Protein AF-Q1LE91-F1 (afdb_monomer)

Organism: Cupriavidus metallidurans (strain ATCC 43123 / DSM 2839 / NBRC 102507 / CH34) (NCBI:txid266264)

Secondary structure (DSSP, 8-state):
-------------------PPBPP-GGG-EEEEEE-TTS-EEEEEEEEEEETTEEEEEEE-TTS--EESS-STT---EEPPHHHHHHHS-HHHHHHEEEEEEE-SSEEEEEEEETT-TT--EEEEEE-TTSS-EEEEEEE--

Nearest PDB structures (foldseek):
  6i8x-assembly2_B  TM=4.122E-01  e=1.166E-01  Ascaris suum
  2gia-assembly1_G  TM=3.841E-01  e=6.929E-01  Trypanosoma brucei brucei TREU927
  5ulm-assembly2_B  TM=2.950E-01  e=2.083E+00  Homo sapiens
  8x2h-assembly1_A  TM=2.827E-01  e=5.349E+00  Paraclostridium sordellii ATCC 9714

Mean predi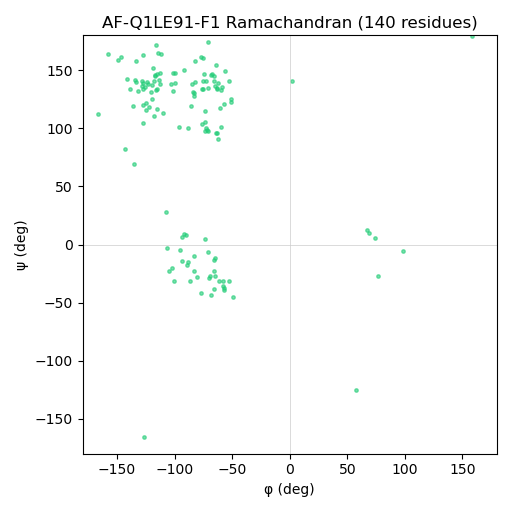cted aligned error: 8.59 Å

Foldseek 3Di:
DDDDDDDDPDDPPPPDPQPFADADDQVPFAKKFWADPVRHTQQWIKGWHDDVPFIWIWIDHVPGDIDTQQPDVQSTKDWDGPVRVCLQDPPVQVVQWRWHWIDTQFKIKIWIAGPVGNVDIAIWMWGPPPVGTDITGMDGDD

Solvent-accessible surface area (backbone atoms only — not comparable to full-atom values): 8399 Å² total; per-residue (Å²): 133,88,88,88,83,82,84,78,82,79,80,80,78,78,80,72,78,80,75,70,49,51,73,75,52,80,88,69,38,34,37,34,34,37,30,46,97,89,64,47,79,63,57,36,36,39,36,40,43,73,59,87,97,37,59,46,41,34,36,24,50,68,98,51,70,79,39,70,61,48,78,52,96,73,33,53,45,40,76,50,50,58,71,54,50,57,75,74,42,59,68,79,55,56,77,48,26,50,56,18,38,35,29,38,75,53,37,34,46,30,44,38,25,39,69,92,39,79,86,47,73,48,51,40,36,32,41,41,78,72,84,51,73,41,81,38,49,46,47,77,78,96

Sequence (142 aa):
MDRIRLLLLLTFTALHPLAWAAELSESDAGTYEWLKEDRTPMGVLYRFSRSGNKWVAFGKLPGKDWKAVSCDPGCEYRNSTAKEIQTYFPPSFREHNELACIQNMAQVFCRFTPVNEPRSRGYIFIVLVTGKPLPVRTRRLN

Structure (mmCIF, N/CA/C/O backbone):
data_AF-Q1LE91-F1
#
_entry.id   AF-Q1LE91-F1
#
loop_
_atom_site.group_PDB
_atom_site.id
_atom_site.type_symbol
_atom_site.label_atom_id
_atom_site.label_alt_id
_atom_site.label_comp_id
_atom_site.label_asym_id
_atom_site.label_entity_id
_atom_site.label_seq_id
_atom_site.pdbx_PDB_ins_code
_atom_site.Cartn_x
_atom_site.Cartn_y
_atom_site.Cartn_z
_atom_site.occupancy
_atom_site.B_iso_or_equiv
_atom_site.auth_seq_id
_atom_site.auth_comp_id
_atom_site.auth_asym_id
_atom_site.auth_atom_id
_atom_site.pdbx_PDB_model_num
ATOM 1 N N . MET A 1 1 ? 23.883 22.700 -63.408 1.00 40.88 1 MET A N 1
ATOM 2 C CA . MET A 1 1 ? 24.352 23.701 -62.430 1.00 40.88 1 MET A CA 1
ATOM 3 C C . MET A 1 1 ? 23.167 24.134 -61.593 1.00 40.88 1 MET A C 1
ATOM 5 O O . MET A 1 1 ? 22.230 24.699 -62.136 1.00 40.88 1 MET A O 1
ATOM 9 N N . ASP A 1 2 ? 23.226 23.723 -60.329 1.00 45.50 2 ASP A N 1
ATOM 10 C CA . ASP A 1 2 ? 22.559 24.173 -59.093 1.00 45.50 2 ASP A CA 1
ATOM 11 C C . ASP A 1 2 ? 21.545 25.333 -59.206 1.00 45.50 2 ASP A C 1
ATOM 13 O O . ASP A 1 2 ? 21.809 26.340 -59.851 1.00 45.50 2 ASP A O 1
ATOM 17 N N . ARG A 1 3 ? 20.408 25.334 -58.496 1.00 46.47 3 ARG A N 1
ATOM 18 C CA . ARG A 1 3 ? 20.349 25.490 -57.030 1.00 46.47 3 ARG A CA 1
ATOM 19 C C . ARG A 1 3 ? 18.955 25.127 -56.490 1.00 46.47 3 ARG A C 1
ATOM 21 O O . ARG A 1 3 ? 18.003 25.874 -56.685 1.00 46.47 3 ARG A O 1
ATOM 28 N N . ILE A 1 4 ? 18.856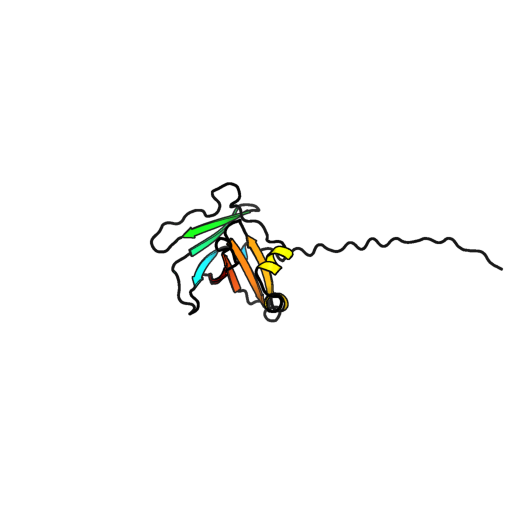 24.040 -55.727 1.00 54.69 4 ILE A N 1
ATOM 29 C CA . ILE A 1 4 ? 17.750 23.788 -54.791 1.00 54.69 4 ILE A CA 1
ATOM 30 C C . ILE A 1 4 ? 18.377 23.720 -53.402 1.00 54.69 4 ILE A C 1
ATOM 32 O O . ILE A 1 4 ? 19.115 22.785 -53.103 1.00 54.69 4 ILE A O 1
ATOM 36 N N . ARG A 1 5 ? 18.114 24.716 -52.554 1.00 50.44 5 ARG A N 1
ATOM 37 C CA . ARG A 1 5 ? 18.370 24.630 -51.108 1.00 50.44 5 ARG A CA 1
ATOM 38 C C . ARG A 1 5 ? 17.265 25.360 -50.356 1.00 50.44 5 ARG A C 1
ATOM 40 O O . ARG A 1 5 ? 17.423 26.509 -49.965 1.00 50.44 5 ARG A O 1
ATOM 47 N N . LEU A 1 6 ? 16.148 24.666 -50.167 1.00 49.75 6 LEU A N 1
ATOM 48 C CA . LEU A 1 6 ? 15.164 25.002 -49.146 1.00 49.75 6 LEU A CA 1
ATOM 49 C C . LEU A 1 6 ? 15.477 24.115 -47.931 1.00 49.75 6 LEU A C 1
ATOM 51 O O . LEU A 1 6 ? 15.195 22.919 -47.947 1.00 49.75 6 LEU A O 1
ATOM 55 N N . LEU A 1 7 ? 16.146 24.674 -46.917 1.00 52.03 7 LEU A N 1
ATOM 56 C CA . LEU A 1 7 ? 16.351 23.996 -45.635 1.00 52.03 7 LEU A CA 1
ATOM 57 C C . LEU A 1 7 ? 15.043 24.051 -44.833 1.00 52.03 7 LEU A C 1
ATOM 59 O O . LEU A 1 7 ? 14.709 25.081 -44.255 1.00 52.03 7 LEU A O 1
ATOM 63 N N . LEU A 1 8 ? 14.322 22.932 -44.780 1.00 52.16 8 LEU A N 1
ATOM 64 C CA . LEU A 1 8 ? 13.274 22.674 -43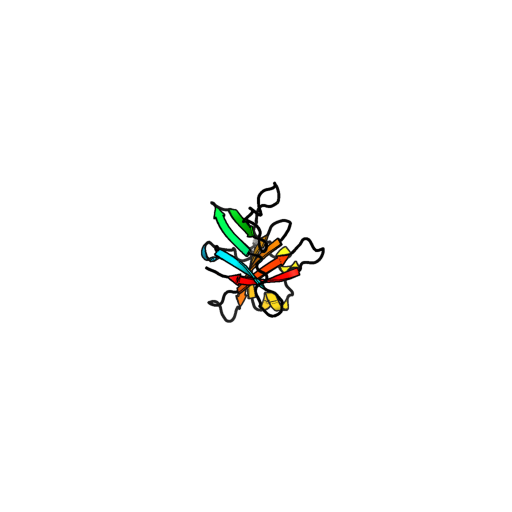.793 1.00 52.16 8 LEU A CA 1
ATOM 65 C C . LEU A 1 8 ? 13.928 22.033 -42.561 1.00 52.16 8 LEU A C 1
ATOM 67 O O . LEU A 1 8 ? 14.223 20.840 -42.556 1.00 52.16 8 LEU A O 1
ATOM 71 N N . LEU A 1 9 ? 14.176 22.831 -41.519 1.00 53.88 9 LEU A N 1
ATOM 72 C CA . LEU A 1 9 ? 14.477 22.308 -40.186 1.00 53.88 9 LEU A CA 1
ATOM 73 C C . LEU A 1 9 ? 13.180 21.748 -39.581 1.00 53.88 9 LEU A C 1
ATOM 75 O O . LEU A 1 9 ? 12.350 22.502 -39.078 1.00 53.88 9 LEU A O 1
ATOM 79 N N . LEU A 1 10 ? 13.005 20.424 -39.633 1.00 53.91 10 LEU A N 1
ATOM 80 C CA . LEU A 1 10 ? 12.006 19.724 -38.826 1.00 53.91 10 LEU A CA 1
ATOM 81 C C . LEU A 1 10 ? 12.485 19.668 -37.370 1.00 53.91 10 LEU A C 1
ATOM 83 O O . LEU A 1 10 ? 13.369 18.889 -37.016 1.00 53.91 10 LEU A O 1
ATOM 87 N N . THR A 1 11 ? 11.880 20.485 -36.515 1.00 55.12 11 THR A N 1
ATOM 88 C CA . THR A 1 11 ? 11.987 20.370 -35.061 1.00 55.12 11 THR A CA 1
ATOM 89 C C . THR A 1 11 ? 11.161 19.174 -34.584 1.00 55.12 11 THR A C 1
ATOM 91 O O . THR A 1 11 ? 9.949 19.260 -34.408 1.00 55.12 11 THR A O 1
ATOM 94 N N . PHE A 1 12 ? 11.818 18.033 -34.363 1.00 59.41 12 PHE A N 1
ATOM 95 C CA . PHE A 1 12 ? 11.226 16.905 -33.643 1.00 59.41 12 PHE A CA 1
ATOM 96 C C . PHE A 1 12 ? 11.093 17.268 -32.158 1.00 59.41 12 PHE A C 1
ATOM 98 O O . PHE A 1 12 ? 12.046 17.166 -31.385 1.00 59.41 12 PHE A O 1
ATOM 105 N N . THR A 1 13 ? 9.903 17.695 -31.741 1.00 53.56 13 THR A N 1
ATOM 106 C CA . THR A 1 13 ? 9.530 17.720 -30.326 1.00 53.56 13 THR A CA 1
ATOM 107 C C . THR A 1 13 ? 9.320 16.279 -29.871 1.00 53.56 13 THR A C 1
ATOM 109 O O . THR A 1 13 ? 8.288 15.662 -30.121 1.00 53.56 13 THR A O 1
ATOM 112 N N . ALA A 1 14 ? 10.334 15.707 -29.223 1.00 56.97 14 ALA A N 1
ATOM 113 C CA . ALA A 1 14 ? 10.220 14.405 -28.587 1.00 56.97 14 ALA A CA 1
ATOM 114 C C . ALA A 1 14 ? 9.193 14.492 -27.445 1.00 56.97 14 ALA A C 1
ATOM 116 O O . ALA A 1 14 ? 9.534 14.892 -26.332 1.00 56.97 14 ALA A O 1
ATOM 117 N N . LEU A 1 15 ? 7.935 14.115 -27.707 1.00 50.59 15 LEU A N 1
ATOM 118 C CA . LEU A 1 15 ? 6.968 13.806 -26.655 1.00 50.59 15 LEU A CA 1
ATOM 119 C C . LEU A 1 15 ? 7.550 12.652 -25.838 1.00 50.59 15 LEU A C 1
ATOM 121 O O . LEU A 1 15 ? 7.530 11.502 -26.267 1.00 50.59 15 LEU A O 1
ATOM 125 N N . HIS A 1 16 ? 8.117 12.965 -24.678 1.00 46.16 16 HIS A N 1
ATOM 126 C CA . HIS A 1 16 ? 8.490 11.942 -23.715 1.00 46.16 16 HIS A CA 1
ATOM 127 C C . HIS A 1 16 ? 7.181 11.457 -23.091 1.00 46.16 16 HIS A C 1
ATOM 129 O O . HIS A 1 16 ? 6.504 12.265 -22.446 1.00 46.16 16 HIS A O 1
ATOM 135 N N . PRO A 1 17 ? 6.772 10.191 -23.290 1.00 46.12 17 PRO A N 1
ATOM 136 C CA . PRO A 1 17 ? 5.628 9.673 -22.570 1.00 46.12 17 PRO A CA 1
ATOM 137 C C . PRO A 1 17 ? 5.975 9.760 -21.085 1.00 46.12 17 PRO A C 1
ATOM 139 O O . PRO A 1 17 ? 6.942 9.152 -20.622 1.00 46.12 17 PRO A O 1
ATOM 142 N N . LEU A 1 18 ? 5.210 10.557 -20.338 1.00 46.25 18 LEU A N 1
ATOM 143 C CA . LEU A 1 18 ? 5.163 10.448 -18.889 1.00 46.25 18 LEU A CA 1
ATOM 144 C C . LEU A 1 18 ? 4.620 9.048 -18.612 1.00 46.25 18 LEU A C 1
ATOM 146 O O . LEU A 1 18 ? 3.412 8.838 -18.612 1.00 46.25 18 LEU A O 1
ATOM 150 N N . ALA A 1 19 ? 5.520 8.075 -18.485 1.00 50.69 19 ALA A N 1
ATOM 151 C CA . ALA A 1 19 ? 5.168 6.719 -18.121 1.00 50.69 19 ALA A CA 1
ATOM 152 C C . ALA A 1 19 ? 4.563 6.780 -16.717 1.00 50.69 19 ALA A C 1
ATOM 154 O O . ALA A 1 19 ? 5.273 6.870 -15.711 1.00 50.69 19 ALA A O 1
ATOM 155 N N . TRP A 1 20 ? 3.236 6.831 -16.653 1.00 51.25 20 TRP A N 1
ATOM 156 C CA . TRP A 1 20 ? 2.520 6.667 -15.405 1.00 51.25 20 TRP A CA 1
ATOM 157 C C . TRP A 1 20 ? 2.812 5.261 -14.890 1.00 51.25 20 TRP A C 1
ATOM 159 O O . TRP A 1 20 ? 2.825 4.295 -15.654 1.00 51.25 20 TRP A O 1
ATOM 169 N N . ALA A 1 21 ? 3.114 5.161 -13.595 1.00 61.56 21 ALA A N 1
ATOM 170 C CA . ALA A 1 21 ? 3.215 3.865 -12.946 1.00 61.56 21 ALA A CA 1
ATOM 171 C C . ALA A 1 21 ? 1.893 3.110 -13.143 1.00 61.56 21 ALA A C 1
ATOM 173 O O . ALA A 1 21 ? 0.835 3.738 -13.240 1.00 61.56 21 ALA A O 1
ATOM 174 N N . ALA A 1 22 ? 1.955 1.779 -13.216 1.00 79.88 22 ALA A N 1
ATOM 175 C CA . ALA A 1 22 ? 0.754 0.967 -13.337 1.00 79.88 22 ALA A CA 1
ATOM 176 C C . ALA A 1 22 ? -0.246 1.339 -12.227 1.00 79.88 22 ALA A C 1
ATOM 178 O O . ALA A 1 22 ? 0.141 1.604 -11.089 1.00 79.88 22 ALA A O 1
ATOM 179 N N . GLU A 1 23 ? -1.536 1.383 -12.549 1.00 90.19 23 GLU A N 1
ATOM 180 C CA . GLU A 1 23 ? -2.565 1.711 -11.563 1.00 90.19 23 GLU A CA 1
ATOM 181 C C . GLU A 1 23 ? -3.115 0.447 -10.898 1.00 90.19 23 GLU A C 1
ATOM 183 O O . GLU A 1 23 ? -3.158 -0.638 -11.492 1.00 90.19 23 GLU A O 1
ATOM 188 N N . LEU A 1 24 ? -3.555 0.590 -9.645 1.00 94.31 24 LEU A N 1
ATOM 189 C CA . LEU A 1 24 ? -4.380 -0.434 -9.015 1.00 94.31 24 LEU A CA 1
ATOM 190 C C . LEU A 1 24 ? -5.752 -0.487 -9.695 1.00 94.31 24 LEU A C 1
ATOM 192 O O . LEU A 1 24 ? -6.315 0.529 -10.107 1.00 94.31 24 LEU A O 1
ATOM 196 N N . SER A 1 25 ? -6.304 -1.690 -9.772 1.00 92.88 25 SER A N 1
ATOM 197 C CA . SER A 1 25 ? -7.582 -1.993 -10.426 1.00 92.88 25 SER A CA 1
ATOM 198 C C . SER A 1 25 ? -8.616 -2.501 -9.418 1.00 92.88 25 SER A C 1
ATOM 200 O O . SER A 1 25 ? -8.251 -2.848 -8.299 1.00 92.88 25 SER A O 1
ATOM 202 N N . GLU A 1 26 ? -9.887 -2.660 -9.815 1.00 93.06 26 GLU A N 1
ATOM 203 C CA . GLU A 1 26 ? -10.902 -3.312 -8.956 1.00 93.06 26 GLU A CA 1
ATOM 204 C C . GLU A 1 26 ? -10.455 -4.680 -8.443 1.00 93.06 26 GLU A C 1
ATOM 206 O O . GLU A 1 26 ? -10.799 -5.084 -7.337 1.00 93.06 26 GLU A O 1
ATOM 211 N N . SER A 1 27 ? -9.651 -5.398 -9.232 1.00 93.19 27 SER A N 1
ATOM 212 C CA . SER A 1 27 ? -9.154 -6.714 -8.842 1.00 93.19 27 SER A CA 1
ATOM 213 C C . SER A 1 27 ? -8.208 -6.669 -7.638 1.00 93.19 27 SER A C 1
ATOM 215 O O . SER A 1 27 ? -7.934 -7.717 -7.055 1.00 93.19 27 SER A O 1
ATOM 217 N N . ASP A 1 28 ? -7.728 -5.481 -7.261 1.00 95.56 28 ASP A N 1
ATOM 218 C CA . ASP A 1 28 ? -6.881 -5.213 -6.101 1.00 95.56 28 ASP A CA 1
ATOM 219 C C . ASP A 1 28 ? -7.691 -4.760 -4.871 1.00 95.56 28 ASP A C 1
ATOM 221 O O . ASP A 1 28 ? -7.138 -4.628 -3.779 1.00 95.56 28 ASP A O 1
ATOM 225 N N . ALA A 1 29 ? -9.009 -4.574 -4.999 1.00 96.06 29 ALA A N 1
ATOM 226 C CA . ALA A 1 29 ? -9.888 -4.437 -3.843 1.00 96.06 29 ALA A CA 1
ATOM 227 C C . ALA A 1 29 ? -9.929 -5.755 -3.056 1.00 96.06 29 ALA A C 1
ATOM 229 O O . ALA A 1 29 ? -9.858 -6.841 -3.634 1.00 96.06 29 ALA A O 1
ATOM 230 N N . GLY A 1 30 ? -10.034 -5.666 -1.732 1.00 96.69 30 GLY A N 1
ATOM 231 C CA . GLY A 1 30 ? -10.005 -6.839 -0.862 1.00 96.69 30 GLY A CA 1
ATOM 232 C C . GLY A 1 30 ? -9.621 -6.513 0.574 1.00 96.69 30 GLY A C 1
ATOM 233 O O . GLY A 1 30 ? -9.372 -5.359 0.934 1.00 96.69 30 GLY A O 1
ATOM 234 N N . THR A 1 31 ? -9.589 -7.551 1.408 1.00 97.88 31 THR A N 1
ATOM 235 C CA . THR A 1 31 ? -9.096 -7.466 2.785 1.00 97.88 31 THR A CA 1
ATOM 236 C C . THR A 1 31 ? -7.683 -8.028 2.869 1.00 97.88 31 THR A C 1
ATOM 238 O O . THR A 1 31 ? -7.402 -9.125 2.390 1.00 97.88 31 THR A O 1
ATOM 241 N N . TYR A 1 32 ? -6.806 -7.277 3.517 1.00 97.81 32 TYR A N 1
ATOM 242 C CA . TYR A 1 32 ? -5.390 -7.554 3.663 1.00 97.81 32 TYR A CA 1
ATOM 243 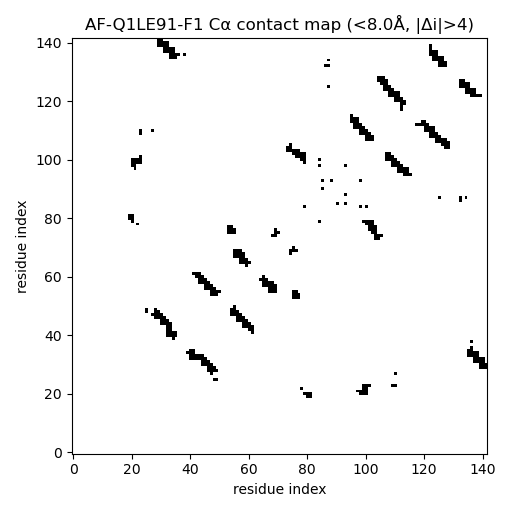C C . TYR A 1 32 ? -5.029 -7.579 5.137 1.00 97.81 32 TYR A C 1
ATOM 245 O O . TYR A 1 32 ? -5.501 -6.752 5.915 1.00 97.81 32 TYR A O 1
ATOM 253 N N . GLU A 1 33 ? -4.173 -8.515 5.512 1.00 97.69 33 GLU A N 1
ATOM 254 C CA . GLU A 1 33 ? -3.659 -8.644 6.866 1.00 97.69 33 GLU A CA 1
ATOM 255 C C . GLU A 1 33 ? -2.157 -8.420 6.879 1.00 97.69 33 GLU A C 1
ATOM 257 O O . GLU A 1 33 ? -1.433 -8.994 6.060 1.00 97.69 33 GLU A O 1
ATOM 262 N N . TRP A 1 34 ? -1.694 -7.600 7.817 1.00 96.81 34 TRP A N 1
ATOM 263 C CA . TRP A 1 34 ? -0.271 -7.399 8.044 1.00 96.81 34 TRP A CA 1
ATOM 264 C C . TRP A 1 34 ? 0.353 -8.621 8.704 1.00 96.81 34 TRP A C 1
ATOM 266 O O . TRP A 1 34 ? -0.220 -9.246 9.603 1.00 96.81 34 TRP A O 1
ATOM 276 N N . LEU A 1 35 ? 1.560 -8.930 8.256 1.00 97.19 35 LEU A N 1
ATOM 277 C CA . LEU A 1 35 ? 2.346 -10.055 8.719 1.00 97.19 35 LEU A CA 1
ATOM 278 C C . LEU A 1 35 ? 3.605 -9.563 9.423 1.00 97.19 35 LEU A C 1
ATOM 280 O O . LEU A 1 35 ? 4.209 -8.565 9.023 1.00 97.19 35 LEU A O 1
ATOM 284 N N . LYS A 1 36 ? 4.032 -10.325 10.428 1.00 94.38 36 LYS A N 1
ATOM 285 C CA . LYS A 1 36 ? 5.360 -10.191 11.025 1.00 94.38 36 LYS A CA 1
ATOM 286 C C . LYS A 1 36 ? 6.436 -10.688 10.053 1.00 94.38 36 LYS A C 1
ATOM 288 O O . LYS A 1 36 ? 6.144 -11.264 9.000 1.00 94.38 36 LYS A O 1
ATOM 293 N N . GLU A 1 37 ? 7.701 -10.507 10.420 1.00 91.38 37 GLU A N 1
ATOM 294 C CA . GLU A 1 37 ? 8.843 -10.978 9.623 1.00 91.38 37 GLU A CA 1
ATOM 295 C C . GLU A 1 37 ? 8.802 -12.494 9.366 1.00 91.38 37 GLU A C 1
ATOM 297 O O . GLU A 1 37 ? 9.034 -12.934 8.233 1.00 91.38 37 GLU A O 1
ATOM 302 N N . ASP A 1 38 ? 8.396 -13.265 10.381 1.00 94.88 38 ASP A N 1
ATOM 303 C CA . ASP A 1 38 ? 8.191 -14.722 10.346 1.00 94.88 38 ASP A CA 1
ATOM 304 C C . ASP A 1 38 ? 6.928 -15.162 9.577 1.00 94.88 38 ASP A C 1
ATOM 306 O O . ASP A 1 38 ? 6.613 -16.349 9.517 1.00 94.88 38 ASP A O 1
ATOM 310 N N . ARG A 1 39 ? 6.217 -14.213 8.949 1.00 93.94 39 ARG A N 1
ATOM 311 C CA . ARG A 1 39 ? 4.966 -14.400 8.193 1.00 93.94 39 ARG A CA 1
ATOM 312 C C . ARG A 1 39 ? 3.751 -14.778 9.043 1.00 93.94 39 ARG A C 1
ATOM 314 O O . ARG A 1 39 ? 2.701 -15.090 8.477 1.00 93.94 39 ARG A O 1
ATOM 321 N N . THR A 1 40 ? 3.841 -14.710 10.368 1.00 97.06 40 THR A N 1
ATOM 322 C CA . THR A 1 40 ? 2.672 -14.902 11.229 1.00 97.06 40 THR A CA 1
ATOM 323 C C . THR A 1 40 ? 1.752 -13.671 11.192 1.00 97.06 40 THR A C 1
ATOM 325 O O . THR A 1 40 ? 2.230 -12.539 11.050 1.00 97.06 40 THR A O 1
ATOM 328 N N . PRO A 1 41 ? 0.424 -13.856 11.304 1.00 96.88 41 PRO A N 1
ATOM 329 C CA . PRO A 1 41 ? -0.533 -12.753 11.360 1.00 96.88 41 PRO A CA 1
ATOM 330 C C . PRO A 1 41 ? -0.297 -11.789 12.531 1.00 96.88 41 PRO A C 1
ATOM 332 O O . PRO A 1 41 ? -0.110 -12.215 13.672 1.00 96.88 41 PRO A O 1
ATOM 335 N N . MET A 1 42 ? -0.363 -10.480 12.269 1.00 95.44 42 MET A N 1
ATOM 336 C CA . MET A 1 42 ? -0.356 -9.447 13.317 1.00 95.44 42 MET A CA 1
ATOM 337 C C . MET A 1 42 ? -1.757 -9.115 13.846 1.00 95.44 42 MET A C 1
ATOM 339 O O . MET A 1 42 ? -1.873 -8.442 14.867 1.00 95.44 42 MET A O 1
ATOM 343 N N . GLY A 1 43 ? -2.819 -9.526 13.141 1.00 95.25 43 GLY A N 1
ATOM 344 C CA . GLY A 1 43 ? -4.202 -9.142 13.438 1.00 95.25 43 GLY A CA 1
ATOM 345 C C . GLY A 1 43 ? -4.558 -7.697 13.057 1.00 95.25 43 GLY A C 1
ATOM 346 O O . GLY A 1 43 ? -5.658 -7.240 13.364 1.00 95.25 43 GLY A O 1
ATOM 347 N N . VAL A 1 44 ? -3.643 -6.972 12.400 1.00 96.25 44 VAL A N 1
ATOM 348 C CA . VAL A 1 44 ? -3.915 -5.663 11.790 1.00 96.25 44 VAL A CA 1
ATOM 349 C C . VAL A 1 44 ? -4.465 -5.898 10.389 1.00 96.25 44 VAL A C 1
ATOM 351 O O . VAL A 1 44 ? -3.787 -6.489 9.546 1.00 96.25 44 VAL A O 1
ATOM 354 N N . LEU A 1 45 ? -5.689 -5.434 10.143 1.00 97.31 45 LEU A N 1
ATOM 355 C CA . LEU A 1 45 ? -6.399 -5.634 8.885 1.00 97.31 45 LEU A CA 1
ATOM 356 C C . LEU A 1 45 ? -6.673 -4.308 8.186 1.00 97.31 45 LEU A C 1
ATOM 358 O O . LEU A 1 45 ? -7.004 -3.311 8.825 1.00 97.31 45 LEU A O 1
ATOM 362 N N . TYR A 1 46 ? -6.632 -4.342 6.862 1.00 96.00 46 TYR A N 1
ATOM 363 C CA . TYR A 1 46 ? -7.069 -3.263 5.991 1.00 96.00 46 TYR A CA 1
ATOM 364 C C . TYR A 1 46 ? -8.031 -3.804 4.948 1.00 96.00 46 TYR A C 1
ATOM 366 O O . TYR A 1 46 ? -7.781 -4.843 4.349 1.00 96.00 46 TYR A O 1
ATOM 374 N N . ARG A 1 47 ? -9.123 -3.094 4.701 1.00 96.12 47 ARG A N 1
ATOM 375 C CA . ARG A 1 47 ? -10.064 -3.394 3.629 1.00 96.12 47 ARG A CA 1
ATOM 376 C C . ARG A 1 47 ? -10.054 -2.253 2.632 1.00 96.12 47 ARG A C 1
ATOM 378 O O . ARG A 1 47 ? -10.458 -1.150 2.992 1.00 96.12 47 ARG A O 1
ATOM 385 N N . PHE A 1 48 ? -9.636 -2.541 1.405 1.00 94.94 48 PHE A N 1
ATOM 386 C CA . PHE A 1 48 ? -9.699 -1.608 0.288 1.00 94.94 48 PHE A CA 1
ATOM 387 C C . PHE A 1 48 ? -10.896 -1.903 -0.599 1.00 94.94 48 PHE A C 1
ATOM 389 O O . PHE A 1 48 ? -11.202 -3.056 -0.904 1.00 94.94 48 PHE A O 1
ATOM 396 N N . SER A 1 49 ? -11.542 -0.834 -1.036 1.00 93.88 49 SER A N 1
ATOM 397 C CA . SER A 1 49 ? -12.632 -0.849 -2.005 1.00 93.88 49 SER A CA 1
ATOM 398 C C . SER A 1 49 ? -12.558 0.413 -2.852 1.00 93.88 49 SER A C 1
ATOM 400 O O . SER A 1 49 ? -11.933 1.396 -2.437 1.00 93.88 49 SER A O 1
ATOM 402 N N . ARG A 1 50 ? -13.205 0.406 -4.015 1.00 90.06 50 ARG A N 1
ATOM 403 C CA . ARG A 1 50 ? -13.337 1.607 -4.831 1.00 90.06 50 ARG A CA 1
ATOM 404 C C . ARG A 1 50 ? -14.731 2.200 -4.688 1.00 90.06 50 ARG A C 1
ATOM 406 O O . ARG A 1 50 ? -15.727 1.484 -4.654 1.00 90.06 50 ARG A O 1
ATOM 413 N N . SER A 1 51 ? -14.783 3.521 -4.593 1.00 86.12 51 SER A N 1
ATOM 414 C CA . SER A 1 51 ? -16.013 4.305 -4.647 1.00 86.12 51 SER A CA 1
ATOM 415 C C . SER A 1 51 ? -15.833 5.377 -5.718 1.00 86.12 51 SER A C 1
ATOM 417 O O . SER A 1 51 ? -15.064 6.329 -5.547 1.00 86.12 51 SER A O 1
ATOM 419 N N . GLY A 1 52 ? -16.461 5.167 -6.878 1.00 84.81 52 GLY A N 1
ATOM 420 C CA . GLY A 1 52 ? -16.177 5.939 -8.089 1.00 84.81 52 GLY A CA 1
ATOM 421 C C . GLY A 1 52 ? -14.700 5.834 -8.483 1.00 84.81 52 GLY A C 1
ATOM 422 O O . GLY A 1 52 ? -14.153 4.742 -8.589 1.00 84.81 52 GLY A O 1
ATOM 423 N N . ASN A 1 53 ? -14.026 6.975 -8.643 1.00 83.56 53 ASN A N 1
ATOM 424 C CA . ASN A 1 53 ? -12.601 7.022 -8.998 1.00 83.56 53 ASN A CA 1
ATOM 425 C C . ASN A 1 53 ? -11.659 7.045 -7.782 1.00 83.56 53 ASN A C 1
ATOM 427 O O . ASN A 1 53 ? -10.461 7.260 -7.951 1.00 83.56 53 ASN A O 1
ATOM 431 N N . LYS A 1 54 ? -12.171 6.849 -6.561 1.00 88.25 54 LYS A N 1
ATOM 432 C CA . LYS A 1 54 ? -11.383 6.954 -5.327 1.00 88.25 54 LYS A CA 1
ATOM 433 C C . LYS A 1 54 ? -11.247 5.609 -4.628 1.00 88.25 54 LYS A C 1
ATOM 435 O O . LYS A 1 54 ? -12.201 4.837 -4.545 1.00 88.25 54 LYS A O 1
ATOM 440 N N . TRP A 1 55 ? -10.066 5.372 -4.068 1.00 92.38 55 TRP A N 1
ATOM 441 C CA . TRP A 1 55 ? -9.826 4.262 -3.155 1.00 92.38 55 TRP A CA 1
ATOM 442 C C . TRP A 1 55 ? -10.262 4.635 -1.740 1.00 92.38 55 TRP A C 1
ATOM 444 O O . TRP A 1 55 ? -9.889 5.683 -1.213 1.00 92.38 55 TRP A O 1
ATOM 454 N N . VAL A 1 56 ? -11.042 3.751 -1.126 1.00 91.81 56 VAL A N 1
ATOM 455 C CA . VAL A 1 56 ? -11.508 3.860 0.255 1.00 91.81 56 VAL A CA 1
ATOM 456 C C . VAL A 1 56 ? -10.903 2.714 1.048 1.00 91.81 56 VAL A C 1
ATOM 458 O O . VAL A 1 56 ? -10.941 1.562 0.607 1.00 91.81 56 VAL A O 1
ATOM 461 N N . ALA A 1 57 ? -10.365 3.031 2.224 1.00 92.69 57 ALA A N 1
ATOM 462 C CA . ALA A 1 57 ? -9.759 2.049 3.106 1.00 92.69 57 ALA A CA 1
ATOM 463 C C . ALA A 1 57 ? -10.376 2.098 4.503 1.00 92.69 57 ALA A C 1
ATOM 465 O O . ALA A 1 57 ? -10.518 3.170 5.095 1.00 92.69 57 ALA A O 1
ATOM 466 N N . PHE A 1 58 ? -10.673 0.925 5.052 1.00 93.25 58 PHE A N 1
ATOM 467 C CA . PHE A 1 58 ? -10.983 0.744 6.467 1.00 93.25 58 PHE A CA 1
ATOM 468 C C . PHE A 1 58 ? -9.869 -0.060 7.123 1.00 93.25 58 PHE A C 1
ATOM 470 O O . PHE A 1 58 ? -9.395 -1.032 6.546 1.00 93.25 58 PHE A O 1
ATOM 477 N N . GLY A 1 59 ? -9.462 0.331 8.322 1.00 93.25 59 GLY A N 1
ATOM 478 C CA . GLY A 1 59 ? -8.446 -0.335 9.124 1.00 93.25 59 GLY A CA 1
ATOM 479 C C . GLY A 1 59 ? -9.067 -0.946 10.373 1.00 93.25 59 GLY A C 1
ATOM 480 O O . GLY A 1 59 ? -10.025 -0.404 10.927 1.00 93.25 59 GLY A O 1
ATOM 481 N N . LYS A 1 60 ? -8.521 -2.069 10.829 1.00 95.38 60 LYS A N 1
ATOM 482 C CA . LYS A 1 60 ? -8.897 -2.723 12.083 1.00 95.38 60 LYS A CA 1
ATOM 483 C C . LYS A 1 60 ? -7.639 -3.161 12.817 1.00 95.38 60 LYS A C 1
ATOM 485 O O . LYS A 1 60 ? -6.868 -3.968 12.305 1.00 95.38 60 LYS A O 1
ATOM 490 N N . LEU A 1 61 ? -7.447 -2.632 14.021 1.00 94.69 61 LEU A N 1
ATOM 491 C CA . LEU A 1 61 ? -6.414 -3.107 14.941 1.00 94.69 61 LEU A CA 1
ATOM 492 C C . LEU A 1 61 ? -6.909 -4.351 15.703 1.00 94.69 61 LEU A C 1
ATOM 494 O O . LEU A 1 61 ? -8.125 -4.527 15.847 1.00 94.69 61 LEU A O 1
ATOM 498 N N . PRO A 1 62 ? -6.003 -5.189 16.241 1.00 94.75 62 PRO A N 1
ATOM 499 C CA . PRO A 1 62 ? -6.379 -6.348 17.044 1.00 94.75 62 PRO A CA 1
ATOM 500 C C . PRO A 1 62 ? -7.350 -5.974 18.172 1.00 94.75 62 PRO A C 1
ATOM 502 O O . PRO A 1 62 ? -7.087 -5.066 18.960 1.00 94.75 62 PRO A O 1
ATOM 505 N N . GLY A 1 63 ? -8.500 -6.653 18.226 1.00 92.88 63 GLY A N 1
ATOM 506 C CA . GLY A 1 63 ? -9.529 -6.423 19.249 1.00 92.88 63 GLY A CA 1
ATOM 507 C C . GLY A 1 63 ? -10.242 -5.063 19.182 1.00 92.88 63 GLY A C 1
ATOM 508 O O . GLY A 1 63 ? -10.922 -4.697 20.137 1.00 92.88 63 GLY A O 1
ATOM 509 N N . LYS A 1 64 ? -10.085 -4.295 18.097 1.00 94.81 64 LYS A N 1
ATOM 510 C CA . LYS A 1 64 ? -10.789 -3.022 17.864 1.00 94.81 64 LYS A CA 1
ATOM 511 C C . LYS A 1 64 ? -11.780 -3.148 16.712 1.00 94.81 64 LYS A C 1
ATOM 513 O O . LYS A 1 64 ? -11.690 -4.082 15.921 1.00 94.81 64 LYS A O 1
ATOM 518 N N . ASP A 1 65 ? -12.696 -2.194 16.603 1.00 94.94 65 ASP A N 1
ATOM 519 C CA . ASP A 1 65 ? -13.626 -2.109 15.477 1.00 94.94 65 ASP A CA 1
ATOM 520 C C . ASP A 1 65 ? -12.971 -1.546 14.215 1.00 94.94 65 ASP A C 1
ATOM 522 O O . ASP A 1 65 ? -11.918 -0.903 14.260 1.00 94.94 65 ASP A O 1
ATOM 526 N N . TRP A 1 66 ? -13.620 -1.793 13.076 1.00 94.19 66 TRP A N 1
ATOM 527 C CA . TRP A 1 66 ? -13.248 -1.180 11.807 1.00 94.19 66 TRP A CA 1
ATOM 528 C C . TRP A 1 66 ? -13.425 0.337 11.877 1.00 94.19 66 TRP A C 1
ATOM 530 O O . TRP A 1 66 ? -14.466 0.832 12.305 1.00 94.19 66 TRP A O 1
ATOM 540 N N . LYS A 1 67 ? -12.426 1.074 11.397 1.00 91.56 67 LYS A N 1
ATOM 541 C CA . LYS A 1 67 ? -12.467 2.531 11.260 1.00 91.56 67 LYS A CA 1
ATOM 542 C C . LYS A 1 67 ? -12.067 2.926 9.853 1.00 91.56 67 LYS A C 1
ATOM 544 O O . LYS A 1 67 ? -11.157 2.325 9.286 1.00 91.56 67 LYS A O 1
ATOM 549 N N . ALA A 1 68 ? -12.735 3.922 9.283 1.00 88.50 68 ALA A N 1
ATOM 550 C CA . ALA A 1 68 ? -12.283 4.481 8.019 1.00 88.50 68 ALA A CA 1
ATOM 551 C C . ALA A 1 68 ? -10.914 5.157 8.225 1.00 88.50 68 ALA A C 1
ATOM 553 O O . ALA A 1 68 ? -10.662 5.812 9.235 1.00 88.50 68 ALA A O 1
ATOM 554 N N . VAL A 1 69 ? -10.005 4.911 7.285 1.00 82.81 69 VAL A N 1
ATOM 555 C CA . VAL A 1 69 ? -8.618 5.411 7.298 1.00 82.81 69 VAL A CA 1
ATOM 556 C C . VAL A 1 69 ? -8.517 6.728 6.519 1.00 82.81 69 VAL A C 1
ATOM 558 O O . VAL A 1 69 ? -7.539 7.452 6.644 1.00 82.81 69 VAL A O 1
ATOM 561 N N . SER A 1 70 ? -9.544 7.058 5.734 1.00 68.88 70 SER A N 1
ATOM 562 C CA . SER A 1 70 ? -9.607 8.212 4.833 1.00 68.88 70 SER A CA 1
ATOM 563 C C . SER A 1 70 ? -10.536 9.337 5.326 1.00 68.88 70 SER A C 1
ATOM 565 O O . SER A 1 70 ? -11.140 10.012 4.501 1.00 68.88 70 SER A O 1
ATOM 567 N N . CYS A 1 71 ? -10.739 9.488 6.641 1.00 60.22 71 CYS A N 1
ATOM 568 C CA . CYS A 1 71 ? -11.813 10.331 7.199 1.00 60.22 71 CYS A CA 1
ATOM 569 C C . CYS A 1 71 ? -11.522 11.833 7.241 1.00 60.22 71 CYS A C 1
ATOM 571 O O . CYS A 1 71 ? -12.466 12.617 7.196 1.00 60.22 71 CYS A O 1
ATOM 573 N N . ASP A 1 72 ? -10.252 12.223 7.343 1.00 60.16 72 ASP A N 1
ATOM 574 C CA . ASP A 1 72 ? -9.865 13.628 7.467 1.00 60.16 72 ASP A CA 1
ATOM 575 C C . ASP A 1 72 ? -9.407 14.188 6.111 1.00 60.16 72 ASP A C 1
ATOM 577 O O . ASP A 1 72 ? -8.807 13.447 5.320 1.00 60.16 72 ASP A O 1
ATOM 581 N N . PRO A 1 73 ? -9.643 15.483 5.823 1.00 59.44 73 PRO A N 1
ATOM 582 C CA . PRO A 1 73 ? -9.087 16.140 4.642 1.00 59.44 73 PRO A CA 1
ATOM 583 C C . PRO A 1 73 ? -7.571 15.908 4.541 1.00 59.44 73 PRO A C 1
ATOM 585 O O . PRO A 1 73 ? -6.825 16.226 5.468 1.00 59.44 73 PRO A O 1
ATOM 588 N N . GLY A 1 74 ? -7.107 15.340 3.423 1.00 64.75 74 GLY A N 1
ATOM 589 C CA . GLY A 1 74 ? -5.700 14.986 3.198 1.00 64.75 74 GLY A CA 1
ATOM 590 C C . GLY A 1 74 ? -5.347 13.515 3.459 1.00 64.75 74 GLY A C 1
ATOM 591 O O . GLY A 1 74 ? -4.221 13.103 3.166 1.00 64.75 74 GLY A O 1
ATOM 592 N N . CYS A 1 75 ? -6.276 12.703 3.974 1.00 78.25 75 CYS A N 1
ATOM 593 C CA . CYS A 1 75 ? -6.100 11.253 4.138 1.00 78.25 75 CYS A CA 1
ATOM 594 C C . CYS A 1 75 ? -6.645 10.429 2.957 1.00 78.25 75 CYS A C 1
ATOM 596 O O . CYS A 1 75 ? -6.653 9.192 3.029 1.00 78.25 75 CYS A O 1
ATOM 598 N N . GLU A 1 76 ? -7.081 11.073 1.870 1.00 88.12 76 GLU A N 1
ATOM 599 C CA . GLU A 1 76 ? -7.521 10.381 0.661 1.00 88.12 76 GLU A CA 1
ATOM 600 C C . GLU A 1 76 ? -6.372 9.642 -0.024 1.00 88.12 76 GLU A C 1
ATOM 602 O O . GLU A 1 76 ? -5.251 10.141 -0.148 1.00 88.12 76 GLU A O 1
ATOM 607 N N . TYR A 1 77 ? -6.674 8.448 -0.528 1.00 91.12 77 TYR A N 1
ATOM 608 C CA . TYR A 1 77 ? -5.731 7.722 -1.360 1.00 91.12 77 TYR A CA 1
ATOM 609 C C . TYR A 1 77 ? -5.665 8.327 -2.757 1.00 91.12 77 TYR A C 1
ATOM 611 O O . TYR A 1 77 ? -6.687 8.548 -3.410 1.00 91.12 77 TYR A O 1
ATOM 619 N N . ARG A 1 78 ? -4.438 8.503 -3.237 1.00 92.00 78 ARG A N 1
ATOM 620 C CA . ARG A 1 78 ? -4.114 8.837 -4.625 1.00 92.00 78 ARG A CA 1
ATOM 621 C C . ARG A 1 78 ? -3.095 7.856 -5.180 1.00 92.00 78 ARG A C 1
ATOM 623 O O . ARG A 1 78 ? -2.392 7.206 -4.412 1.00 92.00 78 ARG A O 1
ATOM 630 N N . ASN A 1 79 ? -2.960 7.811 -6.500 1.00 93.88 79 AS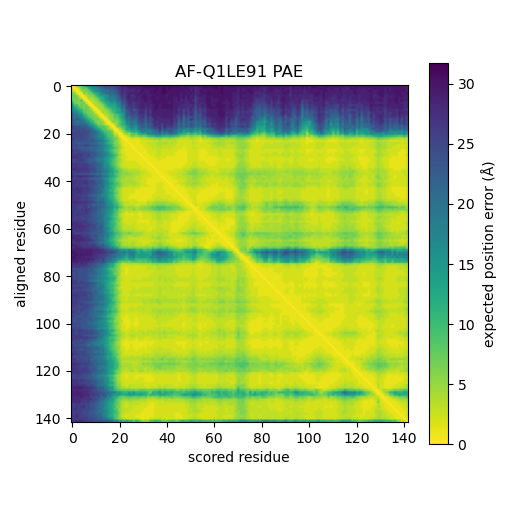N A N 1
ATOM 631 C CA . ASN A 1 79 ? -1.878 7.062 -7.128 1.00 93.88 79 ASN A CA 1
ATOM 632 C C . ASN A 1 79 ? -0.518 7.647 -6.707 1.00 93.88 79 ASN A C 1
ATOM 634 O O . ASN A 1 79 ? -0.342 8.871 -6.607 1.00 93.88 79 ASN A O 1
ATOM 638 N N . SER A 1 80 ? 0.436 6.763 -6.431 1.00 94.50 80 SER A N 1
ATOM 639 C CA . SER A 1 80 ? 1.830 7.145 -6.215 1.00 94.50 80 SER A CA 1
ATOM 640 C C . SER A 1 80 ? 2.486 7.477 -7.553 1.00 94.50 80 SER A C 1
ATOM 642 O O . SER A 1 80 ? 2.283 6.795 -8.557 1.00 94.50 80 SER A O 1
ATOM 644 N N . THR A 1 81 ? 3.316 8.511 -7.573 1.00 93.94 81 THR A N 1
ATOM 645 C CA . THR A 1 81 ? 4.143 8.844 -8.738 1.00 93.94 81 THR A CA 1
ATOM 646 C C . THR A 1 81 ? 5.328 7.884 -8.861 1.00 93.94 81 THR A C 1
ATOM 648 O O . THR A 1 81 ? 5.769 7.284 -7.880 1.00 93.94 81 THR A O 1
ATOM 651 N N . ALA A 1 82 ? 5.927 7.795 -10.052 1.00 92.19 82 ALA A N 1
ATOM 652 C CA . ALA A 1 82 ? 7.141 7.000 -10.253 1.00 92.19 82 ALA A CA 1
ATOM 653 C C . ALA A 1 82 ? 8.290 7.428 -9.317 1.00 92.19 82 ALA A C 1
ATOM 655 O O . ALA A 1 82 ? 9.011 6.580 -8.797 1.00 92.19 82 ALA A O 1
ATOM 656 N N . LYS A 1 83 ? 8.432 8.736 -9.053 1.00 93.06 83 LYS A N 1
ATOM 657 C CA . LYS A 1 83 ? 9.444 9.273 -8.130 1.00 93.06 83 LYS A CA 1
ATOM 658 C C . LYS A 1 83 ? 9.195 8.836 -6.686 1.00 93.06 83 LYS A C 1
ATOM 660 O O . LYS A 1 83 ? 10.144 8.536 -5.977 1.00 93.06 83 LYS A O 1
ATOM 665 N N . GLU A 1 84 ? 7.940 8.774 -6.255 1.00 94.56 84 GLU A N 1
ATOM 666 C CA . GLU A 1 84 ? 7.579 8.271 -4.924 1.00 94.56 84 GLU A CA 1
ATOM 667 C C . GLU A 1 84 ? 7.845 6.771 -4.805 1.00 94.56 84 GLU A C 1
ATOM 669 O O . GLU A 1 84 ? 8.477 6.327 -3.857 1.00 94.56 84 GLU A O 1
ATOM 674 N N . ILE A 1 85 ? 7.493 5.984 -5.822 1.00 95.00 85 ILE A N 1
ATOM 675 C CA . ILE A 1 85 ? 7.803 4.548 -5.844 1.00 95.00 85 ILE A CA 1
ATOM 676 C C . ILE A 1 85 ? 9.319 4.298 -5.724 1.00 95.00 85 ILE A C 1
ATOM 678 O O . ILE A 1 85 ? 9.740 3.354 -5.054 1.00 95.00 85 ILE A O 1
ATOM 682 N N . GLN A 1 86 ? 10.154 5.162 -6.310 1.00 94.00 86 GLN A N 1
ATOM 683 C CA . GLN A 1 86 ? 11.612 5.088 -6.167 1.00 94.00 86 GLN A CA 1
ATOM 684 C C . GLN A 1 86 ? 12.105 5.324 -4.732 1.00 94.00 86 GLN A C 1
ATOM 686 O O . GLN A 1 86 ? 13.170 4.816 -4.389 1.00 94.00 86 GLN A O 1
ATOM 691 N N . THR A 1 87 ? 11.371 6.067 -3.895 1.00 93.06 87 THR A N 1
ATOM 692 C CA . THR A 1 87 ? 11.752 6.273 -2.486 1.00 93.06 87 THR A CA 1
ATOM 693 C C . THR A 1 87 ? 11.309 5.121 -1.588 1.00 93.06 87 THR A C 1
ATOM 695 O O . THR A 1 87 ? 11.906 4.911 -0.534 1.00 93.06 87 THR A O 1
ATOM 698 N N . TYR A 1 88 ? 10.296 4.356 -2.001 1.00 93.44 88 TYR A N 1
ATOM 699 C CA . TYR A 1 88 ? 9.775 3.221 -1.235 1.00 93.44 88 TYR A CA 1
ATOM 700 C C . TYR A 1 88 ? 10.519 1.915 -1.511 1.00 93.44 88 TYR A C 1
ATOM 702 O O . TYR A 1 88 ? 10.623 1.074 -0.618 1.00 93.44 88 TYR A O 1
ATOM 710 N N . PHE A 1 89 ? 11.030 1.736 -2.733 1.00 93.94 89 PHE A N 1
ATOM 711 C CA . PHE A 1 89 ? 11.620 0.475 -3.173 1.00 93.94 89 PHE A CA 1
ATOM 712 C C . PHE A 1 89 ? 13.027 0.658 -3.754 1.00 93.94 89 PHE A C 1
ATOM 714 O O . PHE A 1 89 ? 13.234 1.520 -4.618 1.00 93.94 89 PHE A O 1
ATOM 721 N N . PRO A 1 90 ? 13.994 -0.194 -3.357 1.00 94.75 90 PRO A N 1
ATOM 722 C CA . PRO A 1 90 ? 15.335 -0.149 -3.921 1.00 94.75 90 PRO A CA 1
ATOM 723 C C . PRO A 1 90 ? 15.310 -0.495 -5.421 1.00 94.75 90 PRO A C 1
ATOM 725 O O . PRO A 1 90 ? 14.410 -1.219 -5.862 1.00 94.75 90 PRO A O 1
ATOM 728 N N . PRO A 1 91 ? 16.297 -0.028 -6.214 1.00 95.62 91 PRO A N 1
ATOM 729 C CA . PRO A 1 91 ? 16.385 -0.329 -7.645 1.00 95.62 91 PRO A CA 1
ATOM 730 C C . PRO A 1 91 ? 16.251 -1.821 -7.959 1.00 95.62 91 PRO A C 1
ATOM 732 O O . PRO A 1 91 ? 15.414 -2.191 -8.774 1.00 95.62 91 PRO A O 1
ATOM 735 N N . SER A 1 92 ? 16.941 -2.676 -7.198 1.00 95.75 92 SER A N 1
ATOM 736 C CA . SER A 1 92 ? 16.895 -4.132 -7.367 1.00 95.75 92 SER A CA 1
ATOM 737 C C . SER A 1 92 ? 15.491 -4.729 -7.242 1.00 95.75 92 SER A C 1
ATOM 739 O O . SER A 1 92 ? 15.190 -5.716 -7.904 1.00 95.75 92 SER A O 1
ATOM 741 N N . PHE A 1 93 ? 14.600 -4.150 -6.432 1.00 95.00 93 PHE A N 1
ATOM 742 C CA . PHE A 1 93 ? 13.214 -4.614 -6.354 1.00 95.00 93 PHE A CA 1
ATOM 743 C C . PHE A 1 93 ? 12.400 -4.134 -7.559 1.00 95.00 93 PHE A C 1
ATOM 745 O O . PHE A 1 93 ? 11.634 -4.907 -8.129 1.00 95.00 93 PHE A O 1
ATOM 752 N N . ARG A 1 94 ? 12.593 -2.875 -7.970 1.00 94.94 94 ARG A N 1
ATOM 753 C CA . ARG A 1 94 ? 11.867 -2.246 -9.088 1.00 94.94 94 ARG A CA 1
ATOM 754 C C . ARG A 1 94 ? 12.259 -2.809 -10.455 1.00 94.94 94 ARG A C 1
ATOM 756 O O . ARG A 1 94 ? 11.438 -2.809 -11.357 1.00 94.94 94 ARG A O 1
ATOM 763 N N . GLU A 1 95 ? 13.489 -3.287 -10.611 1.00 95.31 95 GLU A N 1
ATOM 764 C CA . GLU A 1 95 ? 13.972 -3.914 -11.850 1.00 95.31 95 GLU A CA 1
ATOM 765 C C . GLU A 1 95 ? 13.320 -5.276 -12.117 1.00 95.31 95 GLU A C 1
ATOM 767 O 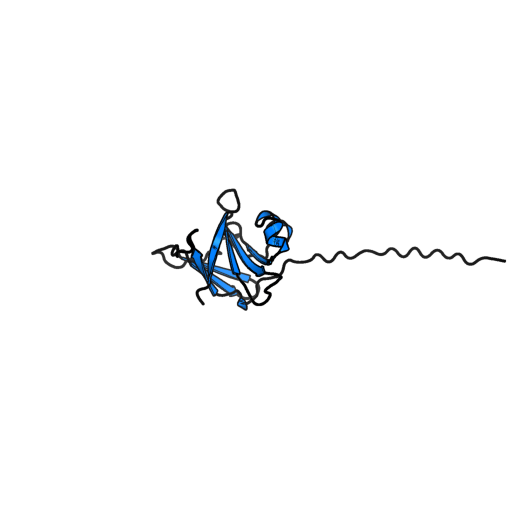O . GLU A 1 95 ? 13.170 -5.676 -13.267 1.00 95.31 95 GLU A O 1
ATOM 772 N N . HIS A 1 96 ? 12.896 -5.973 -11.061 1.00 95.62 96 HIS A N 1
ATOM 773 C CA . HIS A 1 96 ? 12.323 -7.317 -11.158 1.00 95.62 96 HIS A CA 1
ATOM 774 C C . HIS A 1 96 ? 10.807 -7.346 -10.948 1.00 95.62 96 HIS A C 1
ATOM 776 O O . HIS A 1 96 ? 10.207 -8.417 -11.041 1.00 95.62 96 HIS A O 1
ATOM 782 N N . ASN A 1 97 ? 10.178 -6.204 -10.652 1.00 95.56 97 ASN A N 1
ATOM 783 C CA . ASN A 1 97 ? 8.752 -6.132 -10.354 1.00 95.56 97 ASN A CA 1
ATOM 784 C C . ASN A 1 97 ? 8.095 -4.914 -11.002 1.00 95.56 97 ASN A C 1
ATOM 786 O O . ASN A 1 97 ? 8.552 -3.784 -10.835 1.00 95.56 97 ASN A O 1
ATOM 790 N N . GLU A 1 98 ? 6.945 -5.135 -11.627 1.00 94.94 98 GLU A N 1
ATOM 791 C CA . GLU A 1 98 ? 6.012 -4.061 -11.949 1.00 94.94 98 GLU A CA 1
ATOM 792 C C . GLU A 1 98 ? 5.268 -3.633 -10.683 1.00 94.94 98 GLU A C 1
ATOM 794 O O . GLU A 1 98 ? 4.779 -4.474 -9.923 1.00 94.94 98 GLU A O 1
ATOM 799 N N . LEU A 1 99 ? 5.170 -2.322 -10.456 1.00 96.25 99 LEU A N 1
ATOM 800 C CA . LEU A 1 99 ? 4.594 -1.752 -9.239 1.00 96.25 99 LEU A CA 1
ATOM 801 C C . LEU A 1 99 ? 3.398 -0.870 -9.562 1.00 96.25 99 LEU A C 1
ATOM 803 O O . LEU A 1 99 ? 3.479 0.020 -10.408 1.00 96.25 99 LEU A O 1
ATOM 807 N N . ALA A 1 100 ? 2.315 -1.101 -8.826 1.00 96.56 100 ALA A N 1
ATOM 808 C CA . ALA A 1 100 ? 1.131 -0.262 -8.830 1.00 96.56 100 ALA A CA 1
ATOM 809 C C . ALA A 1 100 ? 0.791 0.124 -7.396 1.00 96.56 100 ALA A C 1
ATOM 811 O O . ALA A 1 100 ? 0.567 -0.756 -6.567 1.00 96.56 100 ALA A O 1
ATOM 812 N N . CYS A 1 101 ? 0.780 1.420 -7.093 1.00 96.69 101 CYS A N 1
ATOM 813 C CA . CYS A 1 101 ? 0.713 1.907 -5.720 1.00 96.69 101 CYS A CA 1
ATOM 814 C C . CYS A 1 101 ? -0.305 3.033 -5.559 1.00 96.69 101 CYS A C 1
ATOM 816 O O . CYS A 1 101 ? -0.400 3.935 -6.395 1.00 96.69 101 CYS A O 1
ATOM 818 N N . ILE A 1 102 ? -1.004 3.004 -4.429 1.00 94.94 102 ILE A N 1
ATOM 819 C CA . ILE A 1 102 ? -1.782 4.123 -3.907 1.00 94.94 102 ILE A CA 1
ATOM 820 C C . ILE A 1 102 ? -1.224 4.539 -2.553 1.00 94.94 102 ILE A C 1
ATOM 822 O O . ILE A 1 102 ? -0.700 3.713 -1.808 1.00 94.94 102 ILE A O 1
ATOM 826 N N . GLN A 1 103 ? -1.374 5.805 -2.197 1.00 93.56 103 GLN A N 1
ATOM 827 C CA . GLN A 1 103 ? -0.892 6.326 -0.925 1.00 93.56 103 GLN A CA 1
ATOM 828 C C . GLN A 1 103 ? -1.744 7.467 -0.395 1.00 93.56 103 GLN A C 1
ATOM 830 O O . GLN A 1 103 ? -2.400 8.177 -1.159 1.00 93.56 103 GLN A O 1
ATOM 835 N N . ASN A 1 104 ? -1.636 7.677 0.910 1.00 90.56 104 ASN A N 1
ATOM 836 C CA . ASN A 1 104 ? -2.005 8.911 1.588 1.00 90.56 104 ASN A CA 1
ATOM 837 C C . ASN A 1 104 ? -0.810 9.404 2.430 1.00 90.56 104 ASN A C 1
ATOM 839 O O . ASN A 1 104 ? 0.316 8.940 2.249 1.00 90.56 104 ASN A O 1
ATOM 843 N N . MET A 1 105 ? -1.031 10.346 3.350 1.00 88.38 105 MET A N 1
ATOM 844 C CA . MET A 1 105 ? 0.047 10.876 4.195 1.00 88.38 105 MET A CA 1
ATOM 845 C C . MET A 1 105 ? 0.654 9.856 5.177 1.00 88.38 105 MET A C 1
ATOM 847 O O . MET A 1 105 ? 1.781 10.041 5.626 1.00 88.38 105 MET A O 1
ATOM 851 N N . ALA A 1 106 ? -0.080 8.797 5.529 1.00 88.88 106 ALA A N 1
ATOM 852 C CA . ALA A 1 106 ? 0.316 7.860 6.577 1.00 88.88 106 ALA A CA 1
ATOM 853 C C . ALA A 1 106 ? 0.932 6.568 6.028 1.00 88.88 106 ALA A C 1
ATOM 855 O O . ALA A 1 106 ? 1.787 5.965 6.685 1.00 88.88 106 ALA A O 1
ATOM 856 N N . GLN A 1 107 ? 0.500 6.127 4.845 1.00 92.00 107 GLN A N 1
ATOM 857 C CA . GLN A 1 107 ? 0.920 4.850 4.282 1.00 92.00 107 GLN A CA 1
ATOM 858 C C . GLN A 1 107 ? 0.760 4.754 2.763 1.00 92.00 107 GLN A C 1
ATOM 860 O O . GLN A 1 107 ? -0.002 5.493 2.138 1.00 92.00 107 GLN A O 1
ATOM 865 N N . VAL A 1 108 ? 1.440 3.759 2.200 1.00 94.94 108 VAL A N 1
ATOM 866 C CA . VAL A 1 108 ? 1.353 3.316 0.806 1.00 94.94 108 VAL A CA 1
ATOM 867 C C . VAL A 1 108 ? 0.850 1.876 0.786 1.00 94.94 108 VAL A C 1
ATOM 869 O O . VAL A 1 108 ? 1.273 1.060 1.604 1.00 94.94 108 VAL A O 1
ATOM 872 N N . PHE A 1 109 ? -0.015 1.549 -0.164 1.00 96.75 109 PHE A N 1
ATOM 873 C CA . PHE A 1 109 ? -0.407 0.187 -0.498 1.00 96.75 109 PHE A CA 1
ATOM 874 C C . PHE A 1 109 ? -0.038 -0.095 -1.951 1.00 96.75 109 PHE A C 1
ATOM 876 O O . PHE A 1 109 ? -0.443 0.648 -2.846 1.00 96.75 109 PHE A O 1
ATOM 883 N N . CYS A 1 110 ? 0.725 -1.160 -2.181 1.00 97.44 110 CYS A N 1
ATOM 884 C CA . CYS A 1 110 ? 1.218 -1.516 -3.503 1.00 97.44 110 CYS A CA 1
ATOM 885 C C . CYS A 1 110 ? 0.896 -2.964 -3.861 1.00 97.44 110 CYS A C 1
ATOM 887 O O . CYS A 1 110 ? 1.101 -3.873 -3.052 1.00 97.44 110 CYS A O 1
ATOM 889 N N . ARG A 1 111 ? 0.506 -3.176 -5.118 1.00 97.50 111 ARG A N 1
ATOM 890 C CA . ARG A 1 111 ? 0.669 -4.449 -5.818 1.00 97.50 111 ARG A CA 1
ATOM 891 C C . ARG A 1 111 ? 2.072 -4.497 -6.413 1.00 97.50 111 ARG A C 1
ATOM 893 O O . ARG A 1 111 ? 2.524 -3.513 -7.002 1.00 97.50 111 ARG A O 1
ATOM 900 N N . PHE A 1 112 ? 2.716 -5.652 -6.313 1.00 96.31 112 PHE A N 1
ATOM 901 C CA . PHE A 1 112 ? 3.906 -5.972 -7.090 1.00 96.31 112 PHE A CA 1
ATOM 902 C C . PHE A 1 112 ? 3.689 -7.255 -7.892 1.00 96.31 112 PHE A C 1
ATOM 904 O O . PHE A 1 112 ? 3.115 -8.224 -7.389 1.00 96.31 112 PHE A O 1
ATOM 911 N N . THR A 1 113 ? 4.149 -7.246 -9.136 1.00 95.81 113 THR A N 1
ATOM 912 C CA . THR A 1 113 ? 4.059 -8.374 -10.068 1.00 95.81 113 THR A CA 1
ATOM 913 C C . THR A 1 113 ? 5.469 -8.682 -10.563 1.00 95.81 113 THR A C 1
ATOM 915 O O . THR A 1 113 ? 6.058 -7.815 -11.214 1.00 95.81 113 THR A O 1
ATOM 918 N N . PRO A 1 114 ? 6.042 -9.864 -10.269 1.00 95.12 114 PRO A N 1
ATOM 919 C CA . PRO A 1 114 ? 7.352 -10.227 -10.794 1.00 95.12 114 PRO A CA 1
ATOM 920 C C . PRO A 1 114 ? 7.333 -10.240 -12.325 1.00 95.12 114 PRO A C 1
ATOM 922 O O . PRO A 1 114 ? 6.440 -10.830 -12.933 1.00 95.12 114 PRO A O 1
ATOM 925 N N . VAL A 1 115 ? 8.328 -9.618 -12.958 1.00 93.38 115 VAL A N 1
ATOM 926 C CA . VAL A 1 115 ? 8.395 -9.487 -14.429 1.00 93.38 115 VAL A CA 1
ATOM 927 C C . VAL A 1 115 ? 8.456 -10.859 -15.118 1.00 93.38 115 VAL A C 1
ATOM 929 O O . VAL A 1 115 ? 7.920 -11.044 -16.207 1.00 93.38 115 VAL A O 1
ATOM 932 N N . ASN A 1 116 ? 9.068 -11.848 -14.465 1.00 94.75 116 ASN A N 1
ATOM 933 C CA . ASN A 1 116 ? 9.163 -13.229 -14.939 1.00 94.75 116 ASN A CA 1
ATOM 934 C C . ASN A 1 116 ? 7.922 -14.089 -14.621 1.00 94.75 116 ASN A C 1
ATOM 936 O O . ASN A 1 116 ? 7.803 -15.195 -15.144 1.00 94.75 116 ASN A O 1
ATOM 940 N N . GLU A 1 117 ? 6.996 -13.601 -13.793 1.00 94.62 117 GLU A N 1
ATOM 941 C CA . GLU A 1 117 ? 5.776 -14.307 -13.398 1.00 94.62 117 GLU A CA 1
ATOM 942 C C . GLU A 1 117 ? 4.558 -13.365 -13.448 1.00 94.62 117 GLU A C 1
ATOM 944 O O . GLU A 1 117 ? 3.958 -13.058 -12.418 1.00 94.62 117 GLU A O 1
ATOM 949 N N . PR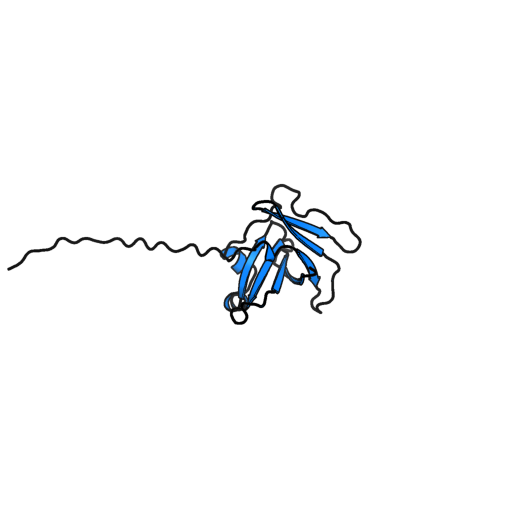O A 1 118 ? 4.113 -12.930 -14.641 1.00 88.75 118 PRO A N 1
ATOM 950 C CA . PRO A 1 118 ? 3.085 -11.889 -14.783 1.00 88.75 118 PRO A CA 1
ATOM 951 C C . PRO A 1 118 ? 1.696 -12.283 -14.247 1.00 88.75 118 PRO A C 1
ATOM 953 O O . PRO A 1 118 ? 0.808 -11.442 -14.121 1.00 88.75 118 PRO A O 1
ATOM 956 N N . ARG A 1 119 ? 1.481 -13.570 -13.939 1.00 90.62 119 ARG A N 1
ATOM 957 C CA . ARG A 1 119 ? 0.255 -14.076 -13.294 1.00 90.62 119 ARG A CA 1
ATOM 958 C C . ARG A 1 119 ? 0.337 -14.059 -11.764 1.00 90.62 119 ARG A C 1
ATOM 960 O O . ARG A 1 119 ? -0.700 -14.141 -11.105 1.00 90.62 119 ARG A O 1
ATOM 967 N N . SER A 1 120 ? 1.543 -13.966 -11.211 1.00 91.44 120 SER A N 1
ATOM 968 C CA . SER A 1 120 ? 1.798 -13.882 -9.778 1.00 91.44 120 SER A CA 1
ATOM 969 C C . SER A 1 120 ? 1.667 -12.429 -9.333 1.00 91.44 120 SER A C 1
ATOM 971 O O . SER A 1 120 ? 2.249 -11.527 -9.924 1.00 91.44 120 SER A O 1
ATOM 973 N N . ARG A 1 121 ? 0.914 -12.188 -8.262 1.00 93.00 121 ARG A N 1
ATOM 974 C CA . ARG A 1 121 ? 0.779 -10.857 -7.659 1.00 93.00 121 ARG A CA 1
ATOM 975 C C . ARG A 1 121 ? 0.973 -10.941 -6.160 1.00 93.00 121 ARG A C 1
ATOM 977 O O . ARG A 1 121 ? 0.374 -11.787 -5.496 1.00 93.00 121 ARG A O 1
ATOM 984 N N . GLY A 1 122 ? 1.800 -10.050 -5.643 1.00 95.25 122 GLY A N 1
ATOM 985 C CA . GLY A 1 122 ? 1.982 -9.826 -4.222 1.00 95.25 122 GLY A CA 1
ATOM 986 C C . GLY A 1 122 ? 1.513 -8.435 -3.823 1.00 95.25 122 GLY A C 1
ATOM 987 O O . GLY A 1 122 ? 1.304 -7.558 -4.663 1.00 95.25 122 GLY A O 1
ATOM 988 N N . TYR A 1 123 ? 1.345 -8.245 -2.519 1.00 97.19 123 TYR A N 1
ATOM 989 C CA . TYR A 1 123 ? 0.886 -6.988 -1.947 1.00 97.19 123 TYR A CA 1
ATOM 990 C C . TYR A 1 123 ? 1.750 -6.598 -0.755 1.00 97.19 123 TYR A C 1
ATOM 992 O O . TYR A 1 123 ? 2.130 -7.440 0.068 1.00 97.19 123 TYR A O 1
ATOM 1000 N N . ILE A 1 124 ? 2.057 -5.312 -0.653 1.00 97.31 124 ILE A N 1
ATOM 1001 C CA . ILE A 1 124 ? 2.906 -4.767 0.401 1.00 97.31 124 ILE A CA 1
ATOM 1002 C C . ILE A 1 124 ? 2.372 -3.415 0.861 1.00 97.31 124 ILE A C 1
ATOM 1004 O O . ILE A 1 124 ? 1.877 -2.619 0.061 1.00 97.31 124 ILE A O 1
ATOM 1008 N N . PHE A 1 125 ? 2.472 -3.169 2.163 1.00 96.56 125 PHE A N 1
ATOM 1009 C CA . PHE A 1 125 ? 2.233 -1.855 2.744 1.00 96.56 125 PHE A CA 1
ATOM 1010 C C . PHE A 1 125 ? 3.560 -1.176 3.033 1.00 96.56 125 PHE A C 1
ATOM 1012 O O . PHE A 1 125 ? 4.516 -1.844 3.411 1.00 96.56 125 PHE A O 1
ATOM 1019 N N . ILE A 1 126 ? 3.607 0.144 2.918 1.00 95.56 126 ILE A N 1
ATOM 1020 C CA . ILE A 1 126 ? 4.731 0.955 3.379 1.00 95.56 126 ILE A CA 1
ATOM 1021 C C . ILE A 1 126 ? 4.193 1.965 4.386 1.00 95.56 126 ILE A C 1
ATOM 1023 O O . ILE A 1 126 ? 3.350 2.791 4.043 1.00 95.56 126 ILE A O 1
ATOM 1027 N N . VAL A 1 127 ? 4.663 1.908 5.626 1.00 92.88 127 VAL A N 1
ATOM 1028 C CA . VAL A 1 127 ? 4.296 2.874 6.668 1.00 92.88 127 VAL A CA 1
ATOM 1029 C C . VAL A 1 127 ? 5.181 4.112 6.522 1.00 92.88 127 VAL A C 1
ATOM 1031 O O . VAL A 1 127 ? 6.402 3.986 6.451 1.00 92.88 127 VAL A O 1
ATOM 1034 N N . LEU A 1 128 ? 4.577 5.304 6.460 1.00 90.00 128 LEU A N 1
ATOM 1035 C CA . LEU A 1 128 ? 5.284 6.574 6.230 1.00 90.00 128 LEU A CA 1
ATOM 1036 C C . LEU A 1 128 ? 5.479 7.406 7.508 1.00 90.00 128 LEU A C 1
ATOM 1038 O O . LEU A 1 128 ? 6.376 8.244 7.564 1.00 90.00 128 LEU A O 1
ATOM 1042 N N . VAL A 1 129 ? 4.688 7.156 8.557 1.00 81.12 129 VAL A N 1
ATOM 1043 C CA . VAL A 1 129 ? 4.689 7.961 9.799 1.00 81.12 129 VAL A CA 1
ATOM 1044 C C . VAL A 1 129 ? 5.935 7.787 10.680 1.00 81.12 129 VAL A C 1
ATOM 1046 O O . VAL A 1 129 ? 6.104 8.503 11.660 1.00 81.12 129 VAL A O 1
ATOM 1049 N N . THR A 1 130 ? 6.830 6.858 10.346 1.00 72.62 130 THR A N 1
ATOM 1050 C CA . THR A 1 130 ? 8.029 6.517 11.132 1.00 72.62 130 THR A CA 1
ATOM 1051 C C . THR A 1 130 ? 9.286 7.301 10.732 1.00 72.62 130 THR A C 1
ATOM 1053 O O . THR A 1 130 ? 10.388 6.957 11.151 1.00 72.62 130 THR A O 1
ATOM 1056 N N . GLY A 1 131 ? 9.168 8.328 9.880 1.00 73.81 131 GLY A N 1
ATOM 1057 C CA . GLY A 1 131 ? 10.289 9.145 9.383 1.00 73.81 131 GLY A CA 1
ATOM 1058 C C . GLY A 1 131 ? 11.145 8.469 8.301 1.00 73.81 131 GLY A C 1
ATOM 1059 O O . GLY A 1 131 ? 11.701 9.147 7.439 1.00 73.81 131 GLY A O 1
ATOM 1060 N N . LYS A 1 132 ? 11.202 7.132 8.289 1.00 85.00 132 LYS A N 1
ATOM 1061 C CA . LYS A 1 132 ? 11.672 6.315 7.161 1.00 85.00 132 LYS A CA 1
ATOM 1062 C C . LYS A 1 132 ? 10.542 5.396 6.682 1.00 85.00 132 LYS A C 1
ATOM 1064 O O . LYS A 1 132 ? 9.881 4.813 7.547 1.00 85.00 132 LYS A O 1
ATOM 1069 N N . PRO A 1 133 ? 10.339 5.236 5.358 1.00 89.75 133 PRO A N 1
ATOM 1070 C CA . PRO A 1 133 ? 9.378 4.278 4.821 1.00 89.75 133 PRO A CA 1
ATOM 1071 C C . PRO A 1 133 ? 9.683 2.857 5.315 1.00 89.75 133 PRO A C 1
ATOM 1073 O O . PRO A 1 133 ? 10.780 2.346 5.087 1.00 89.75 133 PRO A O 1
ATOM 1076 N N . LEU A 1 134 ? 8.728 2.230 6.004 1.00 92.12 134 LEU A N 1
ATOM 1077 C CA . LEU A 1 134 ? 8.880 0.886 6.565 1.00 92.12 134 LEU A CA 1
ATOM 1078 C C . LEU A 1 134 ? 7.990 -0.113 5.808 1.00 92.12 134 LEU A C 1
ATOM 1080 O O . LEU A 1 134 ? 6.764 -0.017 5.915 1.00 92.12 134 LEU A O 1
ATOM 1084 N N . PRO A 1 135 ? 8.562 -1.075 5.062 1.00 93.75 135 PRO A N 1
ATOM 1085 C CA . PRO A 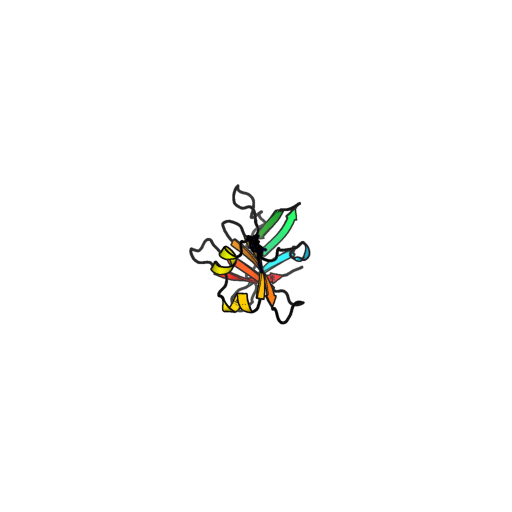1 135 ? 7.778 -2.096 4.384 1.00 93.75 135 PRO A CA 1
ATOM 1086 C C . PRO A 1 135 ? 7.176 -3.108 5.365 1.00 93.75 135 PRO A C 1
ATOM 1088 O O . PRO A 1 135 ? 7.862 -3.644 6.232 1.00 93.75 135 PRO A O 1
ATOM 1091 N N . VAL A 1 136 ? 5.900 -3.428 5.169 1.00 95.38 136 VAL A N 1
ATOM 1092 C CA . VAL A 1 136 ? 5.135 -4.417 5.929 1.00 95.38 136 VAL A CA 1
ATOM 1093 C C . VAL A 1 136 ? 4.544 -5.434 4.963 1.00 95.38 136 VAL A C 1
ATOM 1095 O O . VAL A 1 136 ? 3.794 -5.100 4.039 1.00 95.38 136 VAL A O 1
ATOM 1098 N N . ARG A 1 137 ? 4.893 -6.705 5.177 1.00 96.12 137 ARG A N 1
ATOM 1099 C CA . ARG A 1 137 ? 4.373 -7.822 4.384 1.00 96.12 137 ARG A CA 1
ATOM 1100 C C . ARG A 1 137 ? 2.890 -8.001 4.651 1.00 96.12 137 ARG A C 1
ATOM 1102 O O . ARG A 1 137 ? 2.437 -7.832 5.782 1.00 96.12 137 ARG A O 1
ATOM 1109 N N . THR A 1 138 ? 2.155 -8.416 3.626 1.00 97.00 138 THR A N 1
ATOM 1110 C CA . THR A 1 138 ? 0.733 -8.711 3.780 1.00 97.00 138 THR A CA 1
ATOM 1111 C C . THR A 1 138 ? 0.332 -10.018 3.135 1.00 97.00 138 THR A C 1
ATOM 1113 O O . THR A 1 138 ? 0.997 -10.509 2.223 1.00 97.00 138 THR A O 1
ATOM 1116 N N . ARG A 1 139 ? -0.791 -10.560 3.603 1.00 95.75 139 ARG A N 1
ATOM 1117 C CA . ARG A 1 139 ? -1.565 -11.556 2.866 1.00 95.75 139 ARG A CA 1
ATOM 1118 C C . ARG A 1 139 ? -2.938 -11.000 2.542 1.00 95.75 139 ARG A C 1
ATOM 1120 O O . ARG A 1 139 ? -3.527 -10.282 3.347 1.00 95.75 139 ARG A O 1
ATOM 1127 N N . ARG A 1 140 ? -3.456 -11.378 1.383 1.00 96.75 140 ARG A N 1
ATOM 1128 C CA . ARG A 1 140 ? -4.849 -11.149 1.014 1.00 96.75 140 ARG A CA 1
ATOM 1129 C C . ARG A 1 140 ? -5.722 -12.247 1.624 1.00 96.75 140 ARG A C 1
ATOM 1131 O O . ARG A 1 140 ? -5.304 -13.401 1.659 1.00 96.75 140 ARG A O 1
ATOM 1138 N N . LEU A 1 141 ? -6.901 -11.884 2.119 1.00 96.00 141 LEU A N 1
ATOM 1139 C CA . LEU A 1 141 ? -7.837 -12.806 2.769 1.00 96.00 141 LEU A CA 1
ATOM 1140 C C . LEU A 1 141 ? -9.038 -13.179 1.888 1.00 96.00 141 LEU A C 1
ATOM 1142 O O . LEU A 1 141 ? -9.652 -14.213 2.134 1.00 96.00 141 LEU A O 1
ATOM 1146 N N . ASN A 1 142 ? -9.386 -12.350 0.898 1.00 82.75 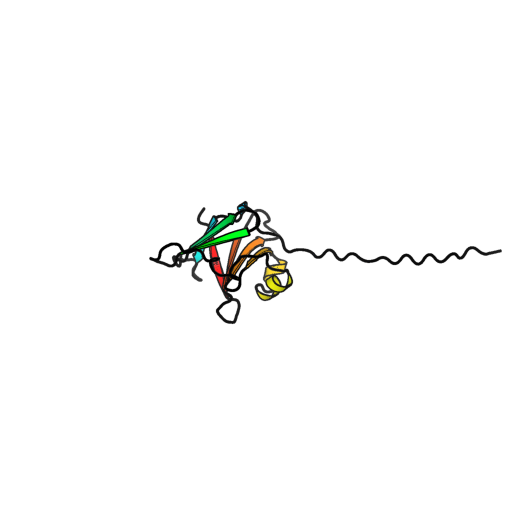142 ASN A N 1
ATOM 1147 C CA . ASN A 1 142 ? -10.510 -12.558 -0.020 1.00 82.75 142 ASN A CA 1
ATOM 1148 C C . ASN A 1 142 ? -10.367 -11.774 -1.326 1.00 82.75 142 ASN A C 1
ATOM 1150 O O . ASN A 1 142 ? -9.707 -10.709 -1.327 1.00 82.75 142 ASN A O 1
#

pLDDT: mean 85.73, std 16.08, range [40.88, 97.88]

Radius of gyration: 21.07 Å; Cα contacts (8 Å, |Δi|>4): 255; chains: 1; bounding box: 40×40×82 Å